Protein AF-A0A9D1DVH6-F1 (afdb_monomer_lite)

Organism: NCBI:txid2840884

Secondary structure (DSSP, 8-state):
-TTTTT---S-HHHHHHHHHHHHHHHHHS-HHHHHHHHHHHHHHS-EEETTTTEEESS---HHHHHHHHHHHHHHHHHHS-TTS-HHHHHHHHHHHH---HHHHHHHHHHHHHHHHHT-

Foldseek 3Di:
DVQVVLLDDPPPLLSLLLVLLLVVQQVVQDPVNQVVQVVVCVVPLWWQDASNRQIDSDHDYNNVSSNVSSVLLVVQLVVDDPPDDPLVSQLRSQCSRPVDNVSSVSSVVSSVVVVVVVD

Sequence (119 aa):
MKYSNIVKTKNKKIKLLTYSIMIYENYNRPIVIRVFENIKFFITGQASLGIMQVTTQKFITNKESVKMGYKIIKDNYFSIRKKMKLENKLKKVIFMYNKTNKYVEEVLYIYHLLENENK

Structure (mmCIF, N/CA/C/O backbone):
data_AF-A0A9D1DVH6-F1
#
_entry.id   AF-A0A9D1DVH6-F1
#
loop_
_atom_site.group_PDB
_atom_site.id
_atom_site.type_symbol
_atom_site.label_atom_id
_atom_site.label_alt_id
_atom_site.label_comp_id
_atom_site.label_asym_id
_atom_site.label_entity_id
_atom_site.label_seq_id
_atom_site.pdbx_PDB_ins_code
_atom_site.Cartn_x
_atom_site.Cartn_y
_atom_site.Cartn_z
_atom_site.occupancy
_atom_site.B_iso_or_equiv
_atom_site.auth_seq_id
_atom_site.auth_comp_id
_atom_site.auth_asym_id
_atom_site.auth_atom_id
_atom_site.pdbx_PDB_model_num
ATOM 1 N N . MET A 1 1 ? -13.117 2.331 -9.584 1.00 66.75 1 MET A N 1
ATOM 2 C CA . MET A 1 1 ? -11.684 2.048 -9.852 1.00 66.75 1 MET A CA 1
ATOM 3 C C . MET A 1 1 ? -11.531 0.798 -10.711 1.00 66.75 1 MET A C 1
ATOM 5 O O . MET A 1 1 ? -12.196 -0.190 -10.424 1.00 66.75 1 MET A O 1
ATOM 9 N N . LYS A 1 2 ? -10.629 0.824 -11.704 1.00 80.69 2 LYS A N 1
ATOM 10 C CA . LYS A 1 2 ? -10.368 -0.254 -12.688 1.00 80.69 2 LYS A CA 1
ATOM 11 C C . LYS A 1 2 ? -10.080 -1.643 -12.086 1.00 80.69 2 LYS A C 1
ATOM 13 O O . LYS A 1 2 ? -10.368 -2.645 -12.722 1.00 80.69 2 LYS A O 1
ATOM 18 N N . TYR A 1 3 ? -9.539 -1.711 -10.867 1.00 88.62 3 TYR A N 1
ATOM 19 C CA . TYR A 1 3 ? -9.133 -2.964 -10.208 1.00 88.62 3 TYR A CA 1
ATOM 20 C C . TYR A 1 3 ? -10.020 -3.361 -9.013 1.00 88.62 3 TYR A C 1
ATOM 22 O O . TYR A 1 3 ? -9.603 -4.131 -8.144 1.00 88.62 3 TYR A O 1
ATOM 30 N N . SER A 1 4 ? -11.247 -2.835 -8.938 1.00 87.00 4 SER A N 1
ATOM 31 C CA . SER A 1 4 ? -12.180 -3.091 -7.828 1.00 87.00 4 SER A CA 1
ATOM 32 C C . SER A 1 4 ? -12.503 -4.576 -7.628 1.00 87.00 4 SER A C 1
ATOM 34 O O . SER A 1 4 ? -12.685 -5.021 -6.498 1.00 87.00 4 SER A O 1
ATOM 36 N N . ASN A 1 5 ? -12.514 -5.359 -8.707 1.00 89.88 5 ASN A N 1
ATOM 37 C CA . ASN A 1 5 ? -12.742 -6.803 -8.690 1.00 89.88 5 ASN A CA 1
ATOM 38 C C . ASN A 1 5 ? -11.614 -7.609 -8.015 1.00 89.88 5 ASN A C 1
ATOM 40 O O . ASN A 1 5 ? -11.823 -8.778 -7.694 1.00 89.88 5 ASN A O 1
ATOM 44 N N . ILE A 1 6 ? -10.435 -7.018 -7.796 1.00 92.38 6 ILE A N 1
ATOM 45 C CA . ILE A 1 6 ? -9.291 -7.664 -7.129 1.00 92.38 6 ILE A CA 1
ATOM 46 C C . ILE A 1 6 ? -9.298 -7.370 -5.626 1.00 92.38 6 ILE A C 1
ATOM 48 O O . ILE A 1 6 ? -9.005 -8.255 -4.823 1.00 92.38 6 ILE A O 1
ATOM 52 N N . VAL A 1 7 ? -9.673 -6.149 -5.233 1.00 92.62 7 VAL A N 1
ATOM 53 C CA . VAL A 1 7 ? -9.701 -5.691 -3.833 1.00 92.62 7 VAL A CA 1
ATOM 54 C C . VAL A 1 7 ? -10.965 -6.208 -3.131 1.00 92.62 7 VAL A C 1
ATOM 56 O O . VAL A 1 7 ? -11.880 -5.464 -2.778 1.00 92.62 7 VAL A O 1
ATOM 59 N N . LYS A 1 8 ? -11.034 -7.530 -2.943 1.00 89.12 8 LYS A N 1
ATOM 60 C CA . LYS A 1 8 ? -12.184 -8.237 -2.359 1.00 89.12 8 LYS A CA 1
ATOM 61 C C . LYS A 1 8 ? -12.109 -8.251 -0.830 1.00 89.12 8 LYS A C 1
ATOM 63 O O . LYS A 1 8 ? -11.647 -9.213 -0.222 1.00 89.12 8 LYS A O 1
ATOM 68 N N . THR A 1 9 ? -12.573 -7.181 -0.188 1.00 91.88 9 THR A N 1
ATOM 69 C CA . THR A 1 9 ? -12.673 -7.094 1.279 1.00 91.88 9 THR A CA 1
ATOM 70 C C . THR A 1 9 ? -13.936 -6.366 1.726 1.00 91.88 9 THR A C 1
ATOM 72 O O . THR A 1 9 ? -14.310 -5.355 1.138 1.00 91.88 9 THR A O 1
ATOM 75 N N . LYS A 1 10 ? -14.560 -6.849 2.810 1.00 92.19 10 LYS A N 1
ATOM 76 C CA . LYS A 1 10 ? -15.634 -6.129 3.522 1.00 92.19 10 LYS A CA 1
ATOM 77 C C . LYS A 1 10 ? -15.084 -5.045 4.461 1.00 92.19 10 LYS A C 1
ATOM 79 O O . LYS A 1 10 ? -15.823 -4.182 4.918 1.00 92.19 10 LYS A O 1
ATOM 84 N N . ASN A 1 11 ? -13.781 -5.062 4.751 1.00 94.50 11 ASN A N 1
ATOM 85 C CA . ASN A 1 11 ? -13.150 -4.068 5.612 1.00 94.50 11 ASN A CA 1
ATOM 86 C C . ASN A 1 11 ? -12.907 -2.761 4.830 1.00 94.50 11 ASN A C 1
ATOM 88 O O . ASN A 1 11 ? -11.953 -2.678 4.048 1.00 94.50 11 ASN A O 1
ATOM 92 N N . LYS A 1 12 ? -13.752 -1.743 5.072 1.00 94.75 12 LYS A N 1
ATOM 93 C CA . LYS A 1 12 ? -13.672 -0.410 4.435 1.00 94.75 12 LYS A CA 1
ATOM 94 C C . LYS A 1 12 ? -12.280 0.215 4.588 1.00 94.75 12 LYS A C 1
ATOM 96 O O . LYS A 1 12 ? -11.767 0.755 3.618 1.00 94.75 12 LYS A O 1
ATOM 101 N N . LYS A 1 13 ? -11.627 0.057 5.747 1.00 96.19 13 LYS A N 1
ATOM 102 C CA . LYS A 1 13 ? -10.296 0.626 6.028 1.00 96.19 13 LYS A CA 1
ATOM 103 C C . LYS A 1 13 ? -9.218 0.030 5.120 1.00 96.19 13 LYS A C 1
ATOM 105 O O . LYS A 1 13 ? -8.463 0.767 4.502 1.00 96.19 13 LYS A O 1
ATOM 110 N N . ILE A 1 14 ? -9.198 -1.297 4.958 1.00 97.06 14 ILE A N 1
ATOM 111 C CA . ILE A 1 14 ? -8.255 -1.973 4.044 1.00 97.06 14 ILE A CA 1
ATOM 112 C C . ILE A 1 14 ? -8.528 -1.571 2.588 1.00 97.06 14 ILE A C 1
ATOM 114 O O . ILE A 1 14 ? -7.588 -1.341 1.829 1.00 97.06 14 ILE A O 1
ATOM 118 N N . LYS A 1 15 ? -9.805 -1.481 2.193 1.00 96.50 15 LYS A N 1
ATOM 119 C CA . LYS A 1 15 ? -10.198 -1.079 0.835 1.00 96.50 15 LYS A CA 1
ATOM 120 C C . LYS A 1 15 ? -9.716 0.337 0.512 1.00 96.50 15 LYS A C 1
ATOM 122 O O . LYS A 1 15 ? -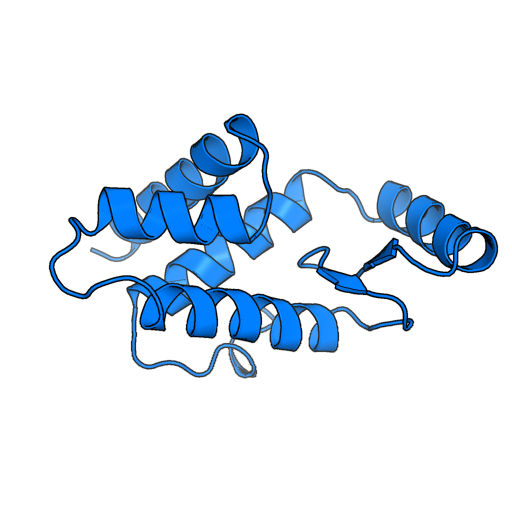9.044 0.516 -0.497 1.00 96.50 15 LYS A O 1
ATOM 127 N N . LEU A 1 16 ? -10.019 1.302 1.383 1.00 96.81 16 LEU A N 1
ATOM 128 C CA . LEU A 1 16 ? -9.588 2.693 1.233 1.00 96.81 16 LEU A CA 1
ATOM 129 C C . LEU A 1 16 ? -8.064 2.790 1.197 1.00 96.81 16 LEU A C 1
ATOM 131 O O . LEU A 1 16 ? -7.527 3.340 0.248 1.00 96.81 16 LEU A O 1
ATOM 135 N N . LEU A 1 17 ? -7.367 2.143 2.135 1.00 97.75 17 LEU A N 1
ATOM 136 C CA . LEU A 1 17 ? -5.905 2.152 2.183 1.00 97.75 17 LEU A CA 1
ATOM 137 C C . LEU A 1 17 ? -5.255 1.583 0.912 1.00 97.75 17 LEU A C 1
ATOM 139 O O . LEU A 1 17 ? -4.270 2.127 0.416 1.00 97.75 17 LEU A O 1
ATOM 143 N N . THR A 1 18 ? -5.834 0.519 0.349 1.00 97.44 18 THR A N 1
ATOM 144 C CA . THR A 1 18 ? -5.376 -0.055 -0.927 1.00 97.44 18 THR A CA 1
ATOM 145 C C . THR A 1 18 ? -5.516 0.949 -2.068 1.00 97.44 18 THR A C 1
ATOM 147 O O . THR A 1 18 ? -4.622 1.059 -2.906 1.00 97.44 18 THR A O 1
ATOM 150 N N . TYR A 1 19 ? -6.620 1.693 -2.108 1.00 96.38 19 TYR A N 1
ATOM 151 C CA . TYR A 1 19 ? -6.845 2.710 -3.130 1.00 96.38 19 TYR A CA 1
ATOM 152 C C . TYR A 1 19 ? -5.967 3.943 -2.930 1.00 96.38 19 TYR A C 1
ATOM 154 O O . TYR A 1 19 ? -5.422 4.424 -3.915 1.00 96.38 19 TYR A O 1
ATOM 162 N N . SER A 1 20 ? -5.745 4.397 -1.696 1.00 97.25 20 SER A N 1
ATOM 163 C CA . SER A 1 20 ? -4.840 5.513 -1.398 1.00 97.25 20 SER A CA 1
ATOM 164 C C . SER A 1 20 ? -3.423 5.247 -1.895 1.00 97.25 20 SER A C 1
ATOM 166 O O . SER A 1 20 ? -2.862 6.071 -2.610 1.00 97.25 20 SER A O 1
ATOM 168 N N . ILE A 1 21 ? -2.879 4.061 -1.595 1.00 96.44 21 ILE A N 1
ATOM 169 C CA . ILE A 1 21 ? -1.564 3.633 -2.093 1.00 96.44 21 ILE A CA 1
ATOM 170 C C . ILE A 1 21 ? -1.567 3.567 -3.623 1.00 96.44 21 ILE A C 1
ATOM 172 O O . ILE A 1 21 ? -0.675 4.102 -4.269 1.00 96.44 21 ILE A O 1
ATOM 176 N N . MET A 1 22 ? -2.589 2.959 -4.230 1.00 94.94 22 MET A N 1
ATOM 177 C CA . MET A 1 22 ? -2.668 2.843 -5.688 1.00 94.94 22 MET A CA 1
ATOM 178 C C . MET A 1 22 ? -2.738 4.206 -6.391 1.00 94.94 22 MET A C 1
ATOM 180 O O . MET A 1 22 ? -2.128 4.368 -7.444 1.00 94.94 22 MET A O 1
ATOM 184 N N . ILE A 1 23 ? -3.468 5.175 -5.832 1.00 94.56 23 ILE A N 1
ATOM 185 C CA . ILE A 1 23 ? -3.537 6.548 -6.350 1.00 94.56 23 ILE A CA 1
ATOM 186 C C . ILE A 1 23 ? -2.167 7.209 -6.237 1.00 94.56 23 ILE A C 1
ATOM 188 O O . ILE A 1 23 ? -1.673 7.729 -7.234 1.00 94.56 23 ILE A O 1
ATOM 192 N N . TYR A 1 24 ? -1.544 7.137 -5.058 1.00 94.62 24 TYR A N 1
ATOM 193 C CA . TYR A 1 24 ? -0.230 7.718 -4.804 1.00 94.62 24 TYR A CA 1
ATOM 194 C C . TYR A 1 24 ? 0.829 7.209 -5.787 1.00 94.62 24 TYR A C 1
ATOM 196 O O . TYR A 1 24 ? 1.497 7.999 -6.454 1.00 94.62 24 TYR A O 1
ATOM 204 N N . GLU A 1 25 ? 0.957 5.886 -5.908 1.00 92.56 25 GLU A N 1
ATOM 205 C CA . GLU A 1 25 ? 1.928 5.253 -6.807 1.00 92.56 25 GLU A CA 1
ATOM 206 C C . GLU A 1 25 ? 1.640 5.601 -8.264 1.00 92.56 25 GLU A C 1
ATOM 208 O O . GLU A 1 25 ? 2.554 5.808 -9.064 1.00 92.56 25 GLU A O 1
ATOM 213 N N . ASN A 1 26 ? 0.356 5.679 -8.627 1.00 90.12 26 ASN A N 1
ATOM 214 C CA . ASN A 1 26 ? -0.013 5.980 -9.994 1.00 90.12 26 ASN A CA 1
ATOM 215 C C . ASN A 1 26 ? 0.278 7.431 -10.388 1.00 90.12 26 ASN A C 1
ATOM 217 O O . ASN A 1 26 ? 0.664 7.672 -11.530 1.00 90.12 26 ASN A O 1
ATOM 221 N N . TYR A 1 27 ? 0.097 8.365 -9.455 1.00 88.69 27 TYR A N 1
ATOM 222 C CA . TYR A 1 27 ? 0.326 9.790 -9.666 1.00 88.69 27 TYR A CA 1
ATOM 223 C C . TYR A 1 27 ? 1.822 10.133 -9.705 1.00 88.69 27 TYR A C 1
ATOM 225 O O . TYR A 1 27 ? 2.277 10.794 -10.633 1.00 88.69 27 TYR A O 1
ATOM 233 N N . ASN A 1 28 ? 2.606 9.635 -8.744 1.00 83.69 28 ASN A N 1
ATOM 234 C CA . ASN A 1 28 ? 4.015 10.021 -8.591 1.00 83.69 28 ASN A CA 1
ATOM 235 C C . ASN A 1 28 ? 4.980 9.319 -9.555 1.00 83.69 28 ASN A C 1
ATOM 237 O O . ASN A 1 28 ? 6.136 9.721 -9.670 1.00 83.69 28 ASN A O 1
ATOM 241 N N . ARG A 1 29 ? 4.539 8.269 -10.255 1.00 70.81 29 ARG A N 1
ATOM 242 C CA . ARG A 1 29 ? 5.367 7.552 -11.235 1.00 70.81 29 ARG A CA 1
ATOM 243 C C . ARG A 1 29 ? 4.640 7.466 -12.573 1.00 70.81 29 ARG A C 1
ATOM 245 O O . ARG A 1 29 ? 3.959 6.475 -12.841 1.00 70.81 29 ARG A O 1
ATOM 252 N N . PRO A 1 30 ? 4.762 8.473 -13.450 1.00 74.75 30 PRO A N 1
ATOM 253 C CA . PRO A 1 30 ? 4.253 8.393 -14.814 1.00 74.75 30 PRO A CA 1
ATOM 254 C C . PRO A 1 30 ? 4.787 7.152 -15.547 1.00 74.75 30 PRO A C 1
ATOM 256 O O . PRO A 1 30 ? 5.876 6.658 -15.251 1.00 74.75 30 PRO A O 1
ATOM 259 N N . ILE A 1 31 ? 4.019 6.641 -16.513 1.00 61.59 31 ILE A N 1
ATOM 260 C CA . ILE A 1 31 ? 4.301 5.391 -17.250 1.00 61.59 31 ILE A CA 1
ATOM 261 C C . ILE A 1 31 ? 5.733 5.345 -17.806 1.00 61.59 31 ILE A C 1
ATOM 263 O O . ILE A 1 31 ? 6.372 4.300 -17.742 1.00 61.59 31 ILE A O 1
ATOM 267 N N . VAL A 1 32 ? 6.254 6.482 -18.272 1.00 54.34 32 VAL A N 1
ATOM 268 C CA . VAL A 1 32 ? 7.599 6.599 -18.855 1.00 54.34 32 VAL A CA 1
ATOM 269 C C . VAL A 1 32 ? 8.695 6.223 -17.849 1.00 54.34 32 VAL A C 1
ATOM 271 O O . VAL A 1 32 ? 9.587 5.452 -18.186 1.00 54.34 32 VAL A O 1
ATOM 274 N N . ILE A 1 33 ? 8.598 6.672 -16.593 1.00 66.06 33 ILE A N 1
ATOM 275 C CA . ILE A 1 33 ? 9.589 6.356 -15.547 1.00 66.06 33 ILE A CA 1
ATOM 276 C C . ILE A 1 33 ? 9.557 4.861 -15.202 1.00 66.06 33 ILE A C 1
ATOM 278 O O . ILE A 1 33 ? 10.602 4.237 -15.028 1.00 66.06 33 ILE A O 1
ATOM 282 N N . ARG A 1 34 ? 8.364 4.250 -15.193 1.00 66.31 34 ARG A N 1
ATOM 283 C CA . ARG A 1 34 ? 8.213 2.812 -14.912 1.00 66.31 34 ARG A CA 1
ATOM 284 C C . ARG A 1 34 ? 8.857 1.942 -15.984 1.00 66.31 34 ARG A C 1
ATOM 286 O O . ARG A 1 34 ? 9.378 0.882 -15.669 1.00 66.31 34 ARG A O 1
ATOM 293 N N . VAL A 1 35 ? 8.836 2.376 -17.245 1.00 61.09 35 VAL A N 1
ATOM 294 C CA . VAL A 1 35 ? 9.486 1.642 -18.341 1.00 61.09 35 VAL A CA 1
ATOM 295 C C . VAL A 1 35 ? 11.002 1.582 -18.129 1.00 61.09 35 VAL A C 1
ATOM 297 O O . VAL A 1 35 ? 11.578 0.506 -18.263 1.00 61.09 35 VAL A O 1
ATOM 300 N N . PHE A 1 36 ? 11.638 2.678 -17.702 1.00 62.25 36 PHE A N 1
ATOM 301 C CA . PHE A 1 36 ? 13.071 2.676 -17.379 1.00 62.25 36 PHE A CA 1
ATOM 302 C C . PHE A 1 36 ? 13.405 1.804 -16.156 1.00 62.25 36 PHE A C 1
ATOM 304 O O . PHE A 1 36 ? 14.393 1.069 -16.170 1.00 62.25 36 PHE A O 1
ATOM 311 N N . GLU A 1 37 ? 12.564 1.804 -15.120 1.00 61.00 37 GLU A N 1
ATOM 312 C CA . GLU A 1 37 ? 12.746 0.919 -13.957 1.00 61.00 37 GLU A CA 1
ATOM 313 C C . GLU A 1 37 ? 12.554 -0.566 -14.303 1.00 61.00 37 GLU A C 1
ATOM 315 O O . GLU A 1 37 ? 13.266 -1.423 -13.776 1.00 61.00 37 GLU A O 1
ATOM 320 N N . ASN A 1 38 ? 11.661 -0.884 -15.242 1.00 63.38 38 ASN A N 1
ATOM 321 C CA . ASN A 1 38 ? 11.486 -2.246 -15.745 1.00 63.38 38 ASN A CA 1
ATOM 322 C C . ASN A 1 38 ? 12.715 -2.731 -16.527 1.00 63.38 38 ASN A C 1
ATOM 324 O O . ASN A 1 38 ? 13.017 -3.918 -16.495 1.00 63.38 38 ASN A O 1
ATOM 328 N N . ILE A 1 39 ? 13.450 -1.841 -17.201 1.00 61.03 39 ILE A N 1
ATOM 329 C CA . ILE A 1 39 ? 14.721 -2.194 -17.854 1.00 61.03 39 ILE A CA 1
ATOM 330 C C . ILE A 1 39 ? 15.780 -2.528 -16.792 1.00 61.03 39 I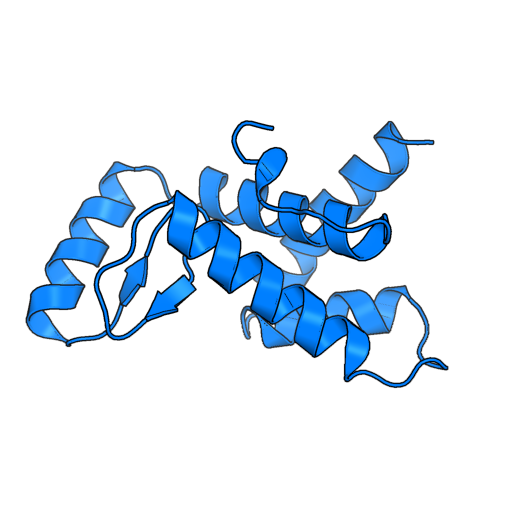LE A C 1
ATOM 332 O O . ILE A 1 39 ? 16.515 -3.503 -16.939 1.00 61.03 39 ILE A O 1
ATOM 336 N N . LYS A 1 40 ? 15.796 -1.801 -15.664 1.00 65.44 40 LYS A N 1
ATOM 337 C CA . LYS A 1 40 ? 16.681 -2.094 -14.524 1.00 65.44 40 LYS A CA 1
ATOM 338 C C . LYS A 1 40 ? 16.434 -3.483 -13.923 1.00 65.44 40 LYS A C 1
ATOM 340 O O . LYS A 1 40 ? 17.393 -4.110 -13.486 1.00 65.44 40 LYS A O 1
ATOM 345 N N . PHE A 1 41 ? 15.202 -4.001 -13.963 1.00 69.31 41 PHE A N 1
ATOM 346 C CA . PHE A 1 41 ? 14.896 -5.375 -13.536 1.00 69.31 41 PHE A CA 1
ATOM 347 C C . PHE A 1 41 ? 15.768 -6.422 -14.244 1.00 69.31 41 PHE A C 1
ATOM 349 O O . PHE A 1 41 ? 16.255 -7.341 -13.593 1.00 69.31 41 PHE A O 1
ATOM 356 N N . PHE A 1 42 ? 16.008 -6.265 -15.549 1.00 63.56 42 PHE A N 1
ATOM 357 C CA . PHE A 1 42 ? 16.846 -7.191 -16.320 1.00 63.56 42 PHE A CA 1
ATOM 358 C C . PHE A 1 42 ? 18.332 -7.119 -15.938 1.00 63.56 42 PHE A C 1
ATOM 360 O O . PHE A 1 42 ? 19.081 -8.039 -16.246 1.00 63.56 42 PHE A O 1
ATOM 367 N N . ILE A 1 43 ? 18.744 -6.057 -15.241 1.00 67.31 43 ILE A N 1
ATOM 368 C CA . ILE A 1 43 ? 20.123 -5.837 -14.793 1.00 67.31 43 ILE A CA 1
ATOM 369 C C . ILE A 1 43 ? 20.306 -6.298 -13.338 1.00 67.31 43 ILE A C 1
ATOM 371 O O . ILE A 1 43 ? 21.309 -6.923 -13.015 1.00 67.31 43 ILE A O 1
ATOM 375 N N . THR A 1 44 ? 19.355 -6.003 -12.445 1.00 75.50 44 THR A N 1
ATOM 376 C CA . THR A 1 44 ? 19.482 -6.263 -10.995 1.00 75.50 44 THR A CA 1
ATOM 377 C C . THR A 1 44 ? 18.720 -7.492 -10.504 1.00 75.50 44 THR A C 1
ATOM 379 O O . THR A 1 44 ? 18.872 -7.876 -9.347 1.00 75.50 44 THR A O 1
ATOM 382 N N . GLY A 1 45 ? 17.841 -8.077 -11.323 1.00 74.75 45 GLY A N 1
ATOM 383 C CA . GLY A 1 45 ? 16.954 -9.176 -10.925 1.00 74.75 45 GLY A CA 1
ATOM 384 C C . GLY A 1 45 ? 15.859 -8.783 -9.920 1.00 74.75 45 GLY A C 1
ATOM 385 O O . GLY A 1 45 ? 15.130 -9.650 -9.444 1.00 74.75 45 GLY A O 1
ATOM 386 N N . GLN A 1 46 ? 15.722 -7.494 -9.578 1.00 78.25 46 GLN A N 1
ATOM 387 C CA . GLN A 1 46 ? 14.717 -6.981 -8.639 1.00 78.25 46 GLN A CA 1
ATOM 388 C C . GLN A 1 46 ? 14.282 -5.561 -9.012 1.00 78.25 46 GLN A C 1
ATOM 390 O O . GLN A 1 46 ? 15.121 -4.685 -9.221 1.00 78.25 46 GLN A O 1
ATOM 395 N N . ALA A 1 47 ? 12.970 -5.317 -9.046 1.00 82.62 47 ALA A N 1
ATOM 396 C CA . ALA A 1 47 ? 12.396 -4.003 -9.338 1.00 82.62 47 ALA A CA 1
ATOM 397 C C . ALA A 1 47 ? 11.013 -3.828 -8.695 1.00 82.62 47 ALA A C 1
ATOM 399 O O . ALA A 1 47 ? 10.358 -4.805 -8.321 1.00 82.62 47 ALA A O 1
ATOM 400 N N . SER A 1 48 ? 10.568 -2.576 -8.580 1.00 84.75 48 SER A N 1
ATOM 401 C CA . SER A 1 48 ? 9.199 -2.224 -8.196 1.00 84.75 48 SER A CA 1
ATOM 402 C C . SER A 1 48 ? 8.322 -2.129 -9.437 1.00 84.75 48 SER A C 1
ATOM 404 O O . SER A 1 48 ? 8.531 -1.278 -10.294 1.00 84.75 48 SER A O 1
ATOM 406 N N . LEU A 1 49 ? 7.343 -3.025 -9.550 1.00 85.81 49 LEU A N 1
ATOM 407 C CA . LEU A 1 49 ? 6.602 -3.237 -10.792 1.00 85.81 49 LEU A CA 1
ATOM 408 C C . LEU A 1 49 ? 5.095 -3.000 -10.629 1.00 85.81 49 LEU A C 1
ATOM 410 O O . LEU A 1 49 ? 4.502 -3.166 -9.557 1.00 85.81 49 LEU A O 1
ATOM 414 N N . GLY A 1 50 ? 4.464 -2.641 -11.746 1.00 88.12 50 GLY A N 1
ATOM 415 C CA . GLY A 1 50 ? 3.019 -2.474 -11.876 1.00 88.12 50 GLY A CA 1
ATOM 416 C C . GLY A 1 50 ? 2.447 -1.210 -11.222 1.00 88.12 50 GLY A C 1
ATOM 417 O O . GLY A 1 50 ? 3.173 -0.310 -10.793 1.00 88.12 50 GLY A O 1
ATOM 418 N N . ILE A 1 51 ? 1.114 -1.115 -11.169 1.00 91.50 51 ILE A N 1
ATOM 419 C CA . ILE A 1 51 ? 0.421 0.111 -10.753 1.00 91.50 51 ILE A CA 1
ATOM 420 C C . ILE A 1 51 ? 0.604 0.435 -9.269 1.00 91.50 51 ILE A C 1
ATOM 422 O O . ILE A 1 51 ? 0.599 1.604 -8.906 1.00 91.50 51 ILE A O 1
ATOM 426 N N . MET A 1 52 ? 0.805 -0.592 -8.441 1.00 93.06 52 MET A N 1
ATOM 427 C CA . MET A 1 52 ? 1.082 -0.452 -7.008 1.00 93.06 52 MET A CA 1
ATOM 428 C C . MET A 1 52 ? 2.579 -0.531 -6.667 1.00 93.06 52 MET A C 1
ATOM 430 O O . MET A 1 52 ? 2.913 -0.564 -5.486 1.00 93.06 52 MET A O 1
ATOM 434 N N . GLN A 1 53 ? 3.458 -0.599 -7.679 1.00 91.06 53 GLN A N 1
ATOM 435 C CA . GLN A 1 53 ? 4.920 -0.536 -7.525 1.00 91.06 53 GLN A CA 1
ATOM 436 C C . GLN A 1 53 ? 5.474 -1.525 -6.491 1.00 91.06 53 GLN A C 1
ATOM 438 O O . GLN A 1 53 ? 6.319 -1.202 -5.659 1.00 91.06 53 GLN A O 1
ATOM 443 N N . VAL A 1 54 ? 4.986 -2.764 -6.543 1.00 90.44 54 VAL A N 1
ATOM 444 C CA . VAL A 1 54 ? 5.395 -3.811 -5.605 1.00 90.44 54 VAL A CA 1
ATOM 445 C C . VAL A 1 54 ? 6.790 -4.299 -5.973 1.00 90.44 54 VAL A C 1
ATOM 447 O O . VAL A 1 54 ? 7.018 -4.704 -7.113 1.00 90.44 54 VAL A O 1
ATOM 450 N N . THR A 1 55 ? 7.708 -4.299 -5.007 1.00 87.19 55 THR A N 1
ATOM 451 C CA . THR A 1 55 ? 9.055 -4.843 -5.190 1.00 87.19 55 THR A CA 1
ATOM 452 C C . THR A 1 55 ? 9.012 -6.361 -5.350 1.00 87.19 55 THR A C 1
ATOM 454 O O . THR A 1 55 ? 8.445 -7.072 -4.521 1.00 87.19 55 THR A O 1
ATOM 457 N N . THR A 1 56 ? 9.620 -6.869 -6.419 1.00 85.31 56 THR A N 1
ATOM 458 C CA . THR A 1 56 ? 9.569 -8.284 -6.802 1.00 85.31 56 THR A CA 1
ATOM 459 C C . THR A 1 56 ? 10.840 -8.704 -7.543 1.00 85.31 56 THR A C 1
ATOM 461 O O . THR A 1 56 ? 11.492 -7.883 -8.186 1.00 85.31 56 THR A O 1
ATOM 464 N N . GLN A 1 57 ? 11.174 -9.995 -7.459 1.00 85.88 57 GLN A N 1
ATOM 465 C CA . GLN A 1 57 ? 12.236 -10.651 -8.241 1.00 85.88 57 GLN A CA 1
ATOM 466 C C . GLN A 1 57 ? 11.701 -11.361 -9.498 1.00 85.88 57 GLN A C 1
ATOM 468 O O . GLN A 1 57 ? 12.423 -12.057 -10.203 1.00 85.88 57 GLN A O 1
ATOM 473 N N . LYS A 1 58 ? 10.403 -11.222 -9.773 1.00 86.00 58 LYS A N 1
ATOM 474 C CA . LYS A 1 58 ? 9.729 -11.753 -10.962 1.00 86.00 58 LYS A CA 1
ATOM 475 C C . LYS A 1 58 ? 9.022 -10.619 -11.677 1.00 86.00 58 LYS A C 1
ATOM 477 O O . LYS A 1 58 ? 8.450 -9.758 -11.006 1.00 86.00 58 LYS A O 1
ATOM 482 N N . PHE A 1 59 ? 9.006 -10.649 -13.006 1.00 84.69 59 PHE A N 1
ATOM 483 C CA . PHE A 1 59 ? 8.191 -9.717 -13.775 1.00 84.69 59 PHE A CA 1
ATOM 484 C C . PHE A 1 59 ? 6.706 -9.916 -13.436 1.00 84.69 59 PHE A C 1
ATOM 486 O O . PHE A 1 59 ? 6.227 -11.049 -13.414 1.00 84.69 59 PHE A O 1
ATOM 493 N N . ILE A 1 60 ? 5.991 -8.825 -13.149 1.00 88.50 60 ILE A N 1
ATOM 494 C CA . ILE A 1 60 ? 4.564 -8.849 -12.801 1.00 88.50 60 ILE A CA 1
ATOM 495 C C . ILE A 1 60 ? 3.797 -7.768 -13.561 1.00 88.50 60 ILE A C 1
ATOM 497 O O . ILE A 1 60 ? 4.281 -6.662 -13.801 1.00 88.50 60 ILE A O 1
ATOM 501 N N . THR A 1 61 ? 2.550 -8.076 -13.886 1.00 90.38 61 THR A N 1
ATOM 502 C CA . THR A 1 61 ? 1.588 -7.161 -14.499 1.00 90.38 61 THR A CA 1
ATOM 503 C C . THR A 1 61 ? 0.993 -6.183 -13.482 1.00 90.38 61 THR A C 1
ATOM 505 O O . THR A 1 61 ? 1.049 -6.381 -12.265 1.00 90.38 61 THR A O 1
ATOM 508 N N . ASN A 1 62 ? 0.293 -5.151 -13.970 1.00 91.06 62 ASN A N 1
ATOM 509 C CA . ASN A 1 62 ? -0.496 -4.267 -13.107 1.00 91.06 62 ASN A CA 1
ATOM 510 C C . ASN A 1 62 ? -1.492 -5.049 -12.236 1.00 91.06 62 ASN A C 1
ATOM 512 O O . ASN A 1 62 ? -1.587 -4.796 -11.037 1.00 91.06 62 ASN A O 1
ATOM 516 N N . LYS A 1 63 ? -2.196 -6.031 -12.811 1.00 93.62 63 LYS A N 1
ATOM 517 C CA . LYS A 1 63 ? -3.178 -6.858 -12.096 1.00 93.62 63 LYS A CA 1
ATOM 518 C C . LYS A 1 63 ? -2.529 -7.627 -10.941 1.00 93.62 63 LYS A C 1
ATOM 520 O O . LYS A 1 63 ? -3.075 -7.671 -9.839 1.00 93.62 63 LYS A O 1
ATOM 525 N N . GLU A 1 64 ? -1.362 -8.209 -11.189 1.00 94.69 64 GLU A N 1
ATOM 526 C CA . GLU A 1 64 ? -0.596 -8.948 -10.184 1.00 94.69 64 GLU A CA 1
ATOM 527 C C . GLU A 1 64 ? -0.033 -8.025 -9.108 1.00 94.69 64 GLU A C 1
ATOM 529 O O . GLU A 1 64 ? -0.176 -8.340 -7.928 1.00 94.69 64 GLU A O 1
ATOM 534 N N . SER A 1 65 ? 0.480 -6.847 -9.481 1.00 94.44 65 SER A N 1
ATOM 535 C CA . SER A 1 65 ? 0.915 -5.835 -8.510 1.00 94.44 65 SER A C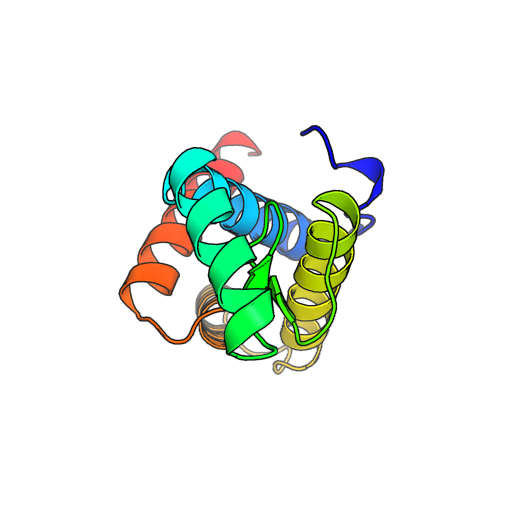A 1
ATOM 536 C C . SER A 1 65 ? -0.227 -5.418 -7.580 1.00 94.44 65 SER A C 1
ATOM 538 O O . SER A 1 65 ? -0.018 -5.312 -6.377 1.00 94.44 65 SER A O 1
ATOM 540 N N . VAL A 1 66 ? -1.463 -5.289 -8.089 1.00 95.75 66 VAL A N 1
ATOM 541 C CA . VAL A 1 66 ? -2.628 -4.994 -7.242 1.00 95.75 66 VAL A CA 1
ATOM 542 C C . VAL A 1 66 ? -2.925 -6.146 -6.293 1.00 95.75 66 VAL A C 1
ATOM 544 O O . VAL A 1 66 ? -3.168 -5.920 -5.110 1.00 95.75 66 VAL A O 1
ATOM 547 N N . LYS A 1 67 ? -2.888 -7.390 -6.784 1.00 96.00 67 LYS A N 1
ATOM 548 C CA . LYS A 1 67 ? -3.119 -8.580 -5.954 1.00 96.00 67 LYS A CA 1
ATOM 549 C C . LYS A 1 67 ? -2.081 -8.688 -4.832 1.00 96.00 67 LYS A C 1
ATOM 551 O O . LYS A 1 67 ? -2.455 -8.946 -3.689 1.00 96.00 67 LYS A O 1
ATOM 556 N N . MET A 1 68 ? -0.804 -8.479 -5.149 1.00 96.06 68 MET A N 1
ATOM 557 C CA . MET A 1 68 ? 0.297 -8.530 -4.185 1.00 96.06 68 MET A CA 1
ATOM 558 C C . MET A 1 68 ? 0.231 -7.366 -3.196 1.00 96.06 68 MET A C 1
ATOM 560 O O . MET A 1 68 ? 0.265 -7.603 -1.991 1.00 96.06 68 MET A O 1
ATOM 564 N N . GLY A 1 69 ? 0.056 -6.135 -3.678 1.00 96.12 69 GLY A N 1
ATOM 565 C CA . GLY A 1 69 ? -0.027 -4.945 -2.834 1.00 96.12 69 GLY A CA 1
ATOM 566 C C . GLY A 1 69 ? -1.200 -5.019 -1.858 1.00 96.12 69 GLY A C 1
ATOM 567 O O . GLY A 1 69 ? -1.023 -4.852 -0.653 1.00 96.12 69 GLY A O 1
ATOM 568 N N . TYR A 1 70 ? -2.384 -5.400 -2.347 1.00 97.38 70 TYR A N 1
ATOM 569 C CA . TYR A 1 70 ? -3.554 -5.658 -1.505 1.00 97.38 70 TYR A CA 1
ATOM 570 C C . TYR A 1 70 ? -3.281 -6.726 -0.434 1.00 97.38 70 TYR A C 1
ATOM 572 O O . TYR A 1 70 ? -3.655 -6.540 0.727 1.00 97.38 70 TYR A O 1
ATOM 580 N N . LYS A 1 71 ? -2.614 -7.832 -0.794 1.00 96.94 71 LYS A N 1
ATOM 581 C CA . LYS A 1 71 ? -2.253 -8.889 0.160 1.00 96.94 71 LYS A CA 1
ATOM 582 C C . LYS A 1 71 ? -1.310 -8.365 1.248 1.00 96.94 71 LYS A C 1
ATOM 584 O O . LYS A 1 71 ? -1.597 -8.573 2.421 1.00 96.94 71 LYS A O 1
ATOM 589 N N . ILE A 1 72 ? -0.251 -7.639 0.880 1.00 96.44 72 ILE A N 1
ATOM 590 C CA . ILE A 1 72 ? 0.705 -7.036 1.828 1.00 96.44 72 ILE A CA 1
ATOM 591 C C . ILE A 1 72 ? -0.026 -6.135 2.829 1.00 96.44 72 ILE A C 1
ATOM 593 O O . ILE A 1 72 ? 0.159 -6.263 4.040 1.00 96.44 72 ILE A O 1
ATOM 597 N N . ILE A 1 73 ? -0.897 -5.252 2.335 1.00 97.75 73 ILE A N 1
ATOM 598 C CA . ILE A 1 73 ? -1.682 -4.337 3.173 1.00 97.75 73 ILE A CA 1
ATOM 599 C C . ILE A 1 73 ? -2.582 -5.124 4.126 1.00 97.75 73 ILE A C 1
ATOM 601 O O . ILE A 1 73 ? -2.618 -4.838 5.322 1.00 97.75 73 ILE A O 1
ATOM 605 N N . LYS A 1 74 ? -3.309 -6.119 3.609 1.00 97.00 74 LYS A N 1
ATOM 606 C CA . LYS A 1 74 ? -4.228 -6.947 4.393 1.00 97.00 74 LYS A CA 1
ATOM 607 C C . LYS A 1 74 ? -3.495 -7.690 5.511 1.00 97.00 74 LYS A C 1
ATOM 609 O O . LYS A 1 74 ? -3.930 -7.623 6.660 1.00 97.00 74 LYS A O 1
ATOM 614 N N . ASP A 1 75 ? -2.396 -8.360 5.184 1.00 96.69 75 ASP A N 1
ATOM 615 C CA . ASP A 1 75 ? -1.630 -9.176 6.125 1.00 96.69 75 ASP A CA 1
ATOM 616 C C . ASP A 1 75 ? -1.023 -8.304 7.234 1.00 96.69 75 ASP A C 1
ATOM 618 O O . ASP A 1 75 ? -1.198 -8.597 8.418 1.00 96.69 75 ASP A O 1
ATOM 622 N N . ASN A 1 76 ? -0.420 -7.164 6.874 1.00 96.88 76 ASN A N 1
ATOM 623 C CA . ASN A 1 76 ? 0.119 -6.205 7.843 1.00 96.88 76 ASN A CA 1
ATOM 624 C C . ASN A 1 76 ? -0.977 -5.564 8.707 1.00 96.88 76 ASN A C 1
ATOM 626 O O . ASN A 1 76 ? -0.801 -5.358 9.907 1.00 96.88 76 ASN A O 1
ATOM 630 N N . TYR A 1 77 ? -2.141 -5.265 8.130 1.00 96.94 77 TYR A N 1
ATOM 631 C CA . TYR A 1 77 ? -3.256 -4.718 8.896 1.00 96.94 77 TYR A CA 1
ATOM 632 C C . TYR A 1 77 ? -3.754 -5.713 9.950 1.00 96.94 77 TYR A C 1
ATOM 634 O O . TYR A 1 77 ? -4.105 -5.310 11.061 1.00 96.94 77 TYR A O 1
ATOM 642 N N . PHE A 1 78 ? -3.802 -7.008 9.646 1.00 95.56 78 PHE A N 1
ATOM 643 C CA . PHE A 1 78 ? -4.255 -8.011 10.611 1.00 95.56 78 PHE A CA 1
ATOM 644 C C . PHE A 1 78 ? -3.175 -8.452 11.603 1.00 95.56 78 PHE A C 1
ATOM 646 O O . PHE A 1 78 ? -3.533 -8.812 12.723 1.00 95.56 78 PHE A O 1
ATOM 653 N N . SER A 1 79 ? -1.888 -8.356 11.259 1.00 95.50 79 SER A N 1
ATOM 654 C CA . SER A 1 79 ? -0.787 -8.681 12.180 1.00 95.50 79 SER A CA 1
ATOM 655 C C . SER A 1 79 ? -0.605 -7.645 13.299 1.00 95.50 79 SER A C 1
ATOM 657 O O . SER A 1 79 ? -0.124 -7.966 14.386 1.00 95.50 79 SER A O 1
ATOM 659 N N . ILE A 1 80 ? -1.027 -6.394 13.084 1.00 94.94 80 ILE A N 1
ATOM 660 C CA . ILE A 1 80 ? -0.944 -5.340 14.102 1.00 94.94 80 ILE A CA 1
ATOM 661 C C . ILE A 1 80 ? -2.038 -5.503 15.171 1.00 94.94 80 ILE A C 1
ATOM 663 O O . ILE A 1 80 ? -3.227 -5.654 14.866 1.00 94.94 80 ILE A O 1
ATOM 667 N N . ARG A 1 81 ? -1.631 -5.361 16.444 1.00 89.69 81 ARG A N 1
ATOM 668 C CA . ARG A 1 81 ? -2.483 -5.451 17.646 1.00 89.69 81 ARG A CA 1
ATOM 669 C C . ARG A 1 81 ? -3.808 -4.691 17.491 1.00 89.69 81 ARG A C 1
ATOM 671 O O . ARG A 1 81 ? -3.822 -3.499 17.192 1.00 89.69 81 ARG A O 1
ATOM 678 N N . LYS A 1 82 ? -4.925 -5.366 17.794 1.00 85.44 82 LYS A N 1
ATOM 679 C CA . LYS A 1 82 ? -6.291 -4.811 17.683 1.00 85.44 82 LYS A CA 1
ATOM 680 C C . LYS A 1 82 ? -6.533 -3.564 18.546 1.00 85.44 82 LYS A C 1
ATOM 682 O O . LYS A 1 82 ? -7.281 -2.698 18.123 1.00 85.44 82 LYS A O 1
ATOM 687 N N . LYS A 1 83 ? -5.884 -3.459 19.714 1.00 92.12 83 LYS A N 1
ATOM 688 C CA . LYS A 1 83 ? -6.034 -2.324 20.650 1.00 92.12 83 LYS A CA 1
ATOM 689 C C . LYS A 1 83 ? -5.334 -1.031 20.190 1.00 92.12 83 LYS A C 1
ATOM 691 O O . LYS A 1 83 ? -5.471 -0.002 20.839 1.00 92.12 83 LYS A O 1
ATOM 696 N N . MET A 1 84 ? -4.548 -1.070 19.111 1.00 94.62 84 MET A N 1
ATOM 697 C CA . MET A 1 84 ? -3.863 0.117 18.596 1.00 94.62 84 MET A CA 1
ATOM 698 C C . MET A 1 84 ? -4.875 1.115 18.015 1.00 94.62 84 MET A C 1
ATOM 700 O O . MET A 1 84 ? -5.752 0.718 17.249 1.00 94.62 84 MET A O 1
ATOM 704 N N . LYS A 1 85 ? -4.713 2.410 18.332 1.00 96.44 85 LYS A N 1
ATOM 705 C CA . LYS A 1 85 ? -5.484 3.496 17.702 1.00 96.44 85 LYS A CA 1
ATOM 706 C C . LYS A 1 85 ? -5.416 3.370 16.176 1.00 96.44 85 LYS A C 1
ATOM 708 O O . LYS A 1 85 ? -4.333 3.139 15.635 1.00 96.44 85 LYS A O 1
ATOM 713 N N . LEU A 1 86 ? -6.556 3.538 15.499 1.00 94.62 86 LEU A N 1
ATOM 714 C CA . LEU A 1 86 ? -6.672 3.327 14.051 1.00 94.62 86 LEU A CA 1
ATOM 715 C C . LEU A 1 86 ? -5.627 4.128 13.267 1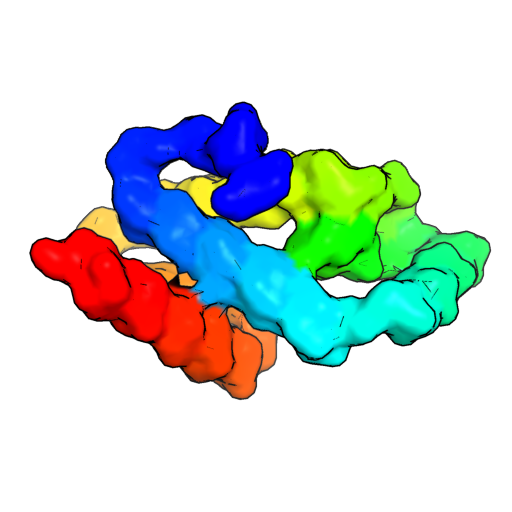.00 94.62 86 LEU A C 1
ATOM 717 O O . LEU A 1 86 ? -4.945 3.551 12.431 1.00 94.62 86 LEU A O 1
ATOM 721 N N . GLU A 1 87 ? -5.442 5.405 13.594 1.00 96.06 87 GLU A N 1
ATOM 722 C CA . GLU A 1 87 ? -4.469 6.276 12.926 1.00 96.06 87 GLU A CA 1
ATOM 723 C C . GLU A 1 87 ? -3.042 5.710 12.982 1.00 96.06 87 GLU A C 1
ATOM 725 O O . GLU A 1 87 ? -2.368 5.556 11.964 1.00 96.06 87 GLU A O 1
ATOM 730 N N . ASN A 1 88 ? -2.601 5.295 14.173 1.00 97.44 88 ASN A N 1
ATOM 731 C CA . ASN A 1 88 ? -1.279 4.697 14.372 1.00 97.44 88 ASN A CA 1
ATOM 732 C C . ASN A 1 88 ? -1.154 3.362 13.634 1.00 97.44 88 ASN A C 1
ATOM 734 O O . ASN A 1 88 ? -0.094 3.032 13.102 1.00 97.44 88 ASN A O 1
ATOM 738 N N . LYS A 1 89 ? -2.248 2.598 13.579 1.00 97.62 89 LYS A N 1
ATOM 739 C CA . LYS A 1 89 ? -2.308 1.344 12.836 1.00 97.62 89 LYS A CA 1
ATOM 740 C C . LYS A 1 89 ? -2.165 1.583 11.333 1.00 97.62 89 LYS A C 1
ATOM 742 O O . LYS A 1 89 ? -1.372 0.889 10.706 1.00 97.62 89 LYS A O 1
ATOM 747 N N . LEU A 1 90 ? -2.870 2.565 10.768 1.00 98.00 90 LEU A N 1
ATOM 748 C CA . LEU A 1 90 ? -2.765 2.938 9.354 1.00 98.00 90 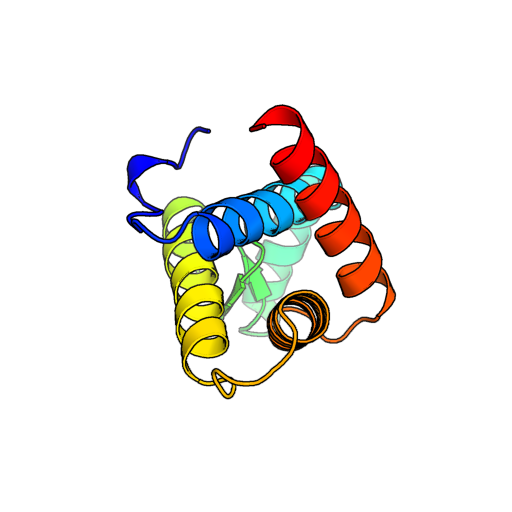LEU A CA 1
ATOM 749 C C . LEU A 1 90 ? -1.345 3.402 9.016 1.00 98.00 90 LEU A C 1
ATOM 751 O O . LEU A 1 90 ? -0.725 2.815 8.132 1.00 98.00 90 LEU A O 1
ATOM 755 N N . LYS A 1 91 ? -0.787 4.349 9.785 1.00 98.19 91 LYS A N 1
ATOM 756 C CA . LYS A 1 91 ? 0.603 4.818 9.630 1.00 98.19 91 LYS A CA 1
ATOM 757 C C . LYS A 1 91 ? 1.596 3.660 9.622 1.00 98.19 91 LYS A C 1
ATOM 759 O O . LYS A 1 91 ? 2.458 3.585 8.752 1.00 98.19 91 LYS A O 1
ATOM 764 N N . LYS A 1 92 ? 1.439 2.712 10.551 1.00 97.81 92 LYS A N 1
ATOM 765 C CA . LYS A 1 92 ? 2.311 1.538 10.640 1.00 97.81 92 LYS A CA 1
ATOM 766 C C . LYS A 1 92 ? 2.181 0.615 9.427 1.00 97.81 92 LYS A C 1
ATOM 768 O O . LYS A 1 92 ? 3.204 0.161 8.929 1.00 97.81 92 LYS A O 1
ATOM 773 N N . VAL A 1 93 ? 0.970 0.350 8.927 1.00 98.06 93 VAL A N 1
ATOM 774 C CA . VAL A 1 93 ? 0.784 -0.458 7.703 1.00 98.06 93 VAL A CA 1
ATOM 775 C C . VAL A 1 93 ? 1.428 0.223 6.497 1.00 98.06 93 VAL A C 1
ATOM 777 O O . VAL A 1 93 ? 2.127 -0.444 5.739 1.00 98.06 93 VAL A O 1
ATOM 780 N N . ILE A 1 94 ? 1.243 1.537 6.344 1.00 98.00 94 ILE A N 1
ATOM 781 C CA . ILE A 1 94 ? 1.834 2.305 5.241 1.00 98.00 94 ILE A CA 1
ATOM 782 C C . ILE A 1 94 ? 3.362 2.271 5.326 1.00 98.00 94 ILE A C 1
ATOM 784 O O . ILE A 1 94 ? 4.022 1.944 4.346 1.00 98.00 94 ILE A O 1
ATOM 788 N N . PHE A 1 95 ? 3.924 2.490 6.516 1.00 96.81 95 PHE A N 1
ATOM 789 C CA . PHE A 1 95 ? 5.368 2.411 6.743 1.00 96.81 95 PHE A CA 1
ATOM 790 C C . PHE A 1 95 ? 5.934 1.000 6.502 1.00 96.81 95 PHE A C 1
ATOM 792 O O . PHE A 1 95 ? 7.094 0.812 6.141 1.00 96.81 95 PHE A O 1
ATOM 799 N N . MET A 1 96 ? 5.138 -0.047 6.735 1.00 95.69 96 MET A N 1
ATOM 800 C CA . MET A 1 96 ? 5.523 -1.417 6.384 1.00 95.69 96 MET A CA 1
ATOM 801 C C . MET A 1 96 ? 5.517 -1.658 4.874 1.00 95.69 96 MET A C 1
ATOM 803 O O . MET A 1 96 ? 6.286 -2.502 4.423 1.00 95.69 96 MET A O 1
ATOM 807 N N . TYR A 1 97 ? 4.704 -0.917 4.121 1.00 94.88 97 TYR A N 1
ATOM 808 C CA . TYR A 1 97 ? 4.659 -0.965 2.661 1.00 94.88 97 TYR A CA 1
ATOM 809 C C . TYR A 1 97 ? 5.830 -0.203 2.027 1.00 94.88 97 TYR A C 1
ATOM 811 O O . TYR A 1 97 ? 6.525 -0.742 1.173 1.00 94.88 97 TYR A O 1
ATOM 819 N N . ASN A 1 98 ? 6.087 1.022 2.489 1.00 93.00 98 ASN A N 1
ATOM 820 C CA . ASN A 1 98 ? 7.200 1.856 2.051 1.00 93.00 98 ASN A CA 1
ATOM 821 C C . ASN A 1 98 ? 7.783 2.597 3.266 1.00 93.00 98 ASN A C 1
ATOM 823 O O . ASN A 1 98 ? 7.061 3.250 4.017 1.00 93.00 98 ASN A O 1
ATOM 827 N N . LYS A 1 99 ? 9.099 2.476 3.465 1.00 91.94 99 LYS A N 1
ATOM 828 C CA . LYS A 1 99 ? 9.818 2.882 4.686 1.00 91.94 99 LYS A CA 1
ATOM 829 C C . LYS A 1 99 ? 10.089 4.387 4.798 1.00 91.94 99 LYS A C 1
ATOM 831 O O . LYS A 1 99 ? 10.861 4.798 5.659 1.00 91.94 99 LYS A O 1
ATOM 836 N N . THR A 1 100 ? 9.480 5.216 3.957 1.00 93.81 100 THR A N 1
ATOM 837 C CA . THR A 1 100 ? 9.698 6.666 3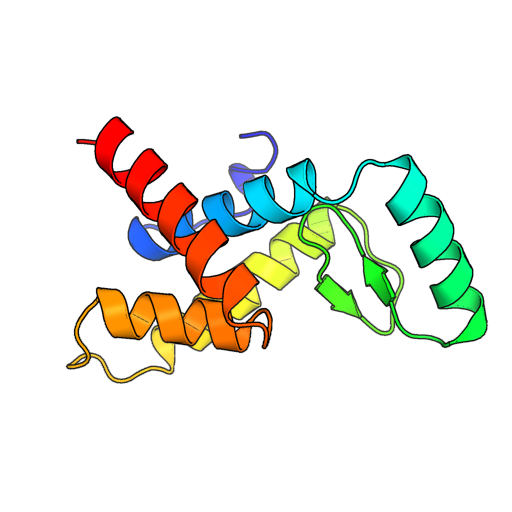.955 1.00 93.81 100 THR A CA 1
ATOM 838 C C . THR A 1 100 ? 8.580 7.405 4.697 1.00 93.81 100 THR A C 1
ATOM 840 O O . THR A 1 100 ? 7.405 7.227 4.391 1.00 93.81 100 THR A O 1
ATOM 843 N N . ASN A 1 101 ? 8.927 8.304 5.625 1.00 94.81 101 ASN A N 1
ATOM 844 C CA . ASN A 1 101 ? 7.935 9.101 6.369 1.00 94.81 101 ASN A CA 1
ATOM 845 C C . ASN A 1 101 ? 7.076 9.983 5.452 1.00 94.81 101 ASN A C 1
ATOM 847 O O . ASN A 1 101 ? 5.859 9.999 5.600 1.00 94.81 101 ASN A O 1
ATOM 851 N N . LYS A 1 102 ? 7.687 10.617 4.441 1.00 94.50 102 LYS A N 1
ATOM 852 C CA . LYS A 1 102 ? 6.963 11.380 3.413 1.00 94.50 102 LYS A CA 1
ATOM 853 C C . LYS A 1 102 ? 5.872 10.540 2.731 1.00 94.50 102 LYS A C 1
ATOM 855 O O . LYS A 1 102 ? 4.743 10.989 2.589 1.00 94.50 102 LYS A O 1
ATOM 860 N N . TYR A 1 103 ? 6.186 9.289 2.385 1.00 94.31 103 TYR A N 1
ATOM 861 C CA . TYR A 1 103 ? 5.212 8.363 1.804 1.00 94.31 103 TYR A CA 1
ATOM 862 C C . TYR A 1 103 ? 4.044 8.093 2.758 1.00 94.31 103 TYR A C 1
ATOM 864 O O . TYR A 1 103 ? 2.886 8.069 2.344 1.00 94.31 103 TYR A O 1
ATOM 872 N N . VAL A 1 104 ? 4.340 7.903 4.049 1.00 98.00 104 VAL A N 1
ATOM 873 C CA . VAL A 1 104 ? 3.316 7.706 5.084 1.00 98.00 104 VAL A CA 1
ATOM 874 C C . VAL A 1 104 ? 2.371 8.896 5.152 1.00 98.00 104 VAL A C 1
ATOM 876 O O . VAL A 1 104 ? 1.159 8.697 5.175 1.00 98.00 104 VAL A O 1
ATOM 879 N N . GLU A 1 105 ? 2.912 10.109 5.175 1.00 97.81 105 GLU A N 1
ATOM 880 C CA . GLU A 1 105 ? 2.139 11.348 5.254 1.00 97.81 105 GLU A CA 1
ATOM 881 C C . GLU A 1 105 ? 1.247 11.541 4.024 1.00 97.81 105 GLU A C 1
ATOM 883 O O . GLU A 1 105 ? 0.037 11.723 4.167 1.00 97.81 105 GLU A O 1
ATOM 888 N N . GLU A 1 106 ? 1.807 11.415 2.821 1.00 97.50 106 GLU A N 1
ATOM 889 C CA . GLU A 1 106 ? 1.079 11.645 1.570 1.00 97.50 106 GLU A CA 1
ATOM 890 C C . GLU A 1 106 ? -0.015 10.588 1.333 1.00 97.50 106 GLU A C 1
ATOM 892 O O . GLU A 1 106 ? -1.145 10.922 0.973 1.00 97.50 106 GLU A O 1
ATOM 897 N N . VAL A 1 107 ? 0.261 9.306 1.594 1.00 98.12 107 VAL A N 1
ATOM 898 C CA . VAL A 1 107 ? -0.752 8.243 1.466 1.00 98.12 107 VAL A CA 1
ATOM 899 C C . VAL A 1 107 ? -1.855 8.392 2.509 1.00 98.12 107 VAL A C 1
ATOM 901 O O . VAL A 1 107 ? -3.027 8.164 2.198 1.00 98.12 107 VAL A O 1
ATOM 904 N N . LEU A 1 108 ? -1.511 8.761 3.744 1.00 98.38 108 LEU A N 1
ATOM 905 C CA . LEU A 1 108 ? -2.494 8.966 4.805 1.00 98.38 108 LEU A CA 1
ATOM 906 C C . LEU A 1 108 ? -3.385 10.179 4.520 1.00 98.38 108 LEU A C 1
ATOM 908 O O . LEU A 1 108 ? -4.586 10.124 4.773 1.00 98.38 108 LEU A O 1
ATOM 912 N N . TYR A 1 109 ? -2.832 11.235 3.926 1.00 98.00 109 TYR A N 1
ATOM 913 C CA . TYR A 1 109 ? -3.613 12.364 3.433 1.00 98.00 109 TYR A CA 1
ATOM 914 C C . TYR A 1 109 ? -4.649 11.920 2.387 1.00 98.00 109 TYR A C 1
ATOM 916 O O . TYR A 1 109 ? -5.840 12.181 2.555 1.00 98.00 109 TYR A O 1
ATOM 924 N N . ILE A 1 110 ? -4.236 11.156 1.366 1.00 98.06 110 ILE A N 1
ATOM 925 C CA . ILE A 1 110 ? -5.161 10.611 0.353 1.00 98.06 110 ILE A CA 1
ATOM 926 C C . ILE A 1 110 ? -6.211 9.701 1.005 1.00 98.06 110 ILE A C 1
ATOM 928 O O . ILE A 1 110 ? -7.377 9.712 0.618 1.00 98.06 110 ILE A O 1
ATOM 932 N N . TYR A 1 111 ? -5.825 8.900 2.000 1.00 98.19 111 TYR A N 1
ATOM 933 C CA . TYR A 1 111 ? -6.762 8.080 2.769 1.00 98.19 111 TYR A CA 1
ATOM 934 C C . TYR A 1 111 ? -7.859 8.922 3.427 1.00 98.19 111 TYR A C 1
ATOM 936 O O . TYR A 1 111 ? -9.035 8.579 3.299 1.00 98.19 111 TYR A O 1
ATOM 944 N N . HIS A 1 112 ? -7.496 10.020 4.090 1.00 97.75 112 HIS A N 1
ATOM 945 C CA . HIS A 1 112 ? -8.453 10.903 4.760 1.00 97.75 112 HIS A CA 1
ATOM 946 C C . HIS A 1 112 ? -9.371 11.623 3.772 1.00 97.75 112 HIS A C 1
ATOM 948 O O . HIS A 1 112 ? -10.567 11.734 4.038 1.00 97.75 112 HIS A O 1
ATOM 954 N N . LEU A 1 113 ? -8.854 12.033 2.609 1.00 97.19 113 LEU A N 1
ATOM 955 C CA . LEU A 1 113 ? -9.677 12.574 1.521 1.00 97.19 113 LEU A CA 1
ATOM 956 C C . LEU A 1 113 ? -10.746 11.569 1.081 1.00 97.19 113 LEU A C 1
ATOM 958 O O . LEU A 1 113 ? -11.938 11.869 1.130 1.00 97.19 113 LEU A O 1
ATOM 962 N N . LEU A 1 114 ? -10.334 10.342 0.744 1.00 95.75 114 LEU A N 1
ATOM 963 C CA . LEU A 1 114 ? -11.270 9.294 0.338 1.00 95.75 114 LEU A CA 1
ATOM 964 C C . LEU A 1 114 ? -12.246 8.928 1.462 1.00 95.75 114 LEU A C 1
ATOM 966 O O . LEU A 1 114 ? -13.393 8.582 1.199 1.00 95.75 114 LEU A O 1
ATOM 970 N N . GLU A 1 115 ? -11.816 8.941 2.722 1.00 95.62 115 GLU A N 1
ATOM 971 C CA . GLU A 1 115 ? -12.701 8.642 3.845 1.00 95.62 115 GLU A CA 1
ATOM 972 C C . GLU A 1 115 ? -13.794 9.703 4.013 1.00 95.62 115 GLU A C 1
ATOM 974 O O . GLU A 1 115 ? -14.934 9.335 4.300 1.00 95.62 115 GLU A O 1
ATOM 979 N N . ASN A 1 116 ? -13.467 10.979 3.800 1.00 93.50 116 ASN A N 1
ATOM 980 C CA . ASN A 1 116 ? -14.405 12.092 3.916 1.00 93.50 116 ASN A CA 1
ATOM 981 C C . ASN A 1 116 ? -15.406 12.160 2.756 1.00 93.50 116 ASN A C 1
ATOM 983 O O . ASN A 1 116 ? -16.569 12.435 3.011 1.00 93.50 116 ASN A O 1
ATOM 987 N N . GLU A 1 117 ? -15.009 11.832 1.523 1.00 87.44 117 GLU A N 1
ATOM 988 C CA . GLU A 1 117 ? -15.938 11.733 0.378 1.00 87.44 117 GLU A CA 1
ATOM 989 C C . GLU A 1 117 ? -16.940 10.568 0.497 1.00 87.44 117 GLU A C 1
ATOM 991 O O . GLU A 1 117 ? -17.933 10.516 -0.220 1.00 87.44 117 GLU A O 1
ATOM 996 N N . ASN A 1 118 ? -16.669 9.595 1.375 1.00 71.31 118 ASN A N 1
ATOM 997 C CA . ASN A 1 118 ? -17.505 8.410 1.595 1.00 71.31 118 ASN A CA 1
ATOM 998 C C . ASN A 1 118 ? -18.261 8.449 2.943 1.00 71.31 118 ASN A C 1
ATOM 1000 O O . ASN A 1 118 ? -18.571 7.370 3.482 1.00 71.31 118 ASN A O 1
ATOM 1004 N N . LYS A 1 119 ? -18.453 9.637 3.524 1.00 61.12 119 LYS A N 1
ATOM 1005 C CA . LYS A 1 119 ? -19.348 9.903 4.662 1.00 61.12 119 LYS A CA 1
ATOM 1006 C C . LYS A 1 119 ? -20.669 10.444 4.141 1.00 61.12 119 LYS A C 1
ATOM 1008 O O . LYS A 1 119 ? -21.692 9.983 4.684 1.00 61.12 119 LYS A O 1
#

pLDDT: mean 88.83, std 11.33, range [54.34, 98.38]

Radius of gyration: 14.36 Å; chains: 1; bounding box: 40×24×40 Å